Protein AF-A0A9X5XEL6-F1 (afdb_monomer_lite)

Sequence (111 aa):
MSTASATAAPAKKRGSGLFQGLQKVGRSLQLPIAVLPAAGILLRLGQADVFGKDGLGWNKVAAVFMTAGDAVFSNLPLLFCVGIAIGFAKKADGSTALAALVGFLVYKNVL

Radius of gyration: 24.09 Å; chains: 1; bounding box: 37×40×89 Å

pLDDT: mean 87.47, std 11.93, range [45.06, 96.75]

Foldseek 3Di:
DDDDDPDDDDDDPPPPVVVVVVVLLVQLVCQLVVCLVVLVVLLVCLDCCHCRDVHVPNNVSSVVSNVSSVVSVVCSVLSSQLSSQQSPDPHNDPVSSVVSNVVVVCVVVVD

Structure (mmCIF, N/CA/C/O backbone):
data_AF-A0A9X5XEL6-F1
#
_entry.id   AF-A0A9X5XEL6-F1
#
loop_
_atom_site.group_PDB
_atom_site.id
_atom_site.type_symbol
_atom_site.label_atom_id
_atom_site.label_alt_id
_atom_site.label_comp_id
_atom_site.label_asym_id
_atom_site.label_entity_id
_atom_site.label_seq_id
_atom_site.pdbx_PDB_ins_code
_atom_site.Cartn_x
_atom_site.Cartn_y
_atom_site.Cartn_z
_atom_site.occupancy
_atom_site.B_iso_or_equiv
_atom_site.auth_seq_id
_atom_site.auth_comp_id
_atom_site.auth_asym_id
_atom_site.auth_atom_id
_atom_site.pdbx_PDB_model_num
ATOM 1 N N . MET A 1 1 ? -18.052 26.641 63.361 1.00 45.06 1 MET A N 1
ATOM 2 C CA . MET A 1 1 ? -18.976 26.343 62.247 1.00 45.06 1 MET A CA 1
ATOM 3 C C . MET A 1 1 ? -18.135 26.083 61.009 1.00 45.06 1 MET A C 1
ATOM 5 O O . MET A 1 1 ? -17.504 27.004 60.516 1.00 45.06 1 MET A O 1
ATOM 9 N N . SER A 1 2 ? -18.022 24.815 60.612 1.00 58.12 2 SER A N 1
ATOM 10 C CA . SER A 1 2 ? -17.264 24.368 59.439 1.00 58.12 2 SER A CA 1
ATOM 11 C C . SER A 1 2 ? -18.196 24.380 58.230 1.00 58.12 2 SER A C 1
ATOM 13 O O . SER A 1 2 ? -19.219 23.700 58.260 1.00 58.12 2 SER A O 1
ATOM 15 N N . THR A 1 3 ? -17.882 25.150 57.191 1.00 53.44 3 THR A N 1
ATOM 16 C CA . THR A 1 3 ? -18.550 25.038 55.889 1.00 53.44 3 T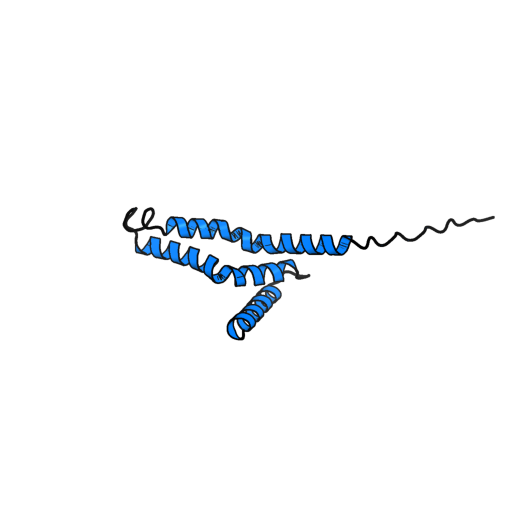HR A CA 1
ATOM 17 C C . THR A 1 3 ? -17.550 24.485 54.884 1.00 53.44 3 THR A C 1
ATOM 19 O O . THR A 1 3 ? -16.789 25.208 54.245 1.00 53.44 3 THR A O 1
ATOM 22 N N . ALA A 1 4 ? -17.535 23.157 54.768 1.00 54.72 4 ALA A N 1
ATOM 23 C CA . ALA A 1 4 ? -16.863 22.468 53.680 1.00 54.72 4 ALA A CA 1
ATOM 24 C C . ALA A 1 4 ? -17.535 22.870 52.359 1.00 54.72 4 ALA A C 1
ATOM 26 O O . ALA A 1 4 ? -18.690 22.530 52.104 1.00 54.72 4 ALA A O 1
ATOM 27 N N . SER A 1 5 ? -16.814 23.625 51.534 1.00 54.69 5 SER A N 1
ATOM 28 C CA . SER A 1 5 ? -17.245 23.958 50.181 1.00 54.69 5 SER A CA 1
ATOM 29 C C . SER A 1 5 ? -17.100 22.704 49.316 1.00 54.69 5 SER A C 1
ATOM 31 O O . SER A 1 5 ? -15.988 22.290 48.986 1.00 54.69 5 SER A O 1
ATOM 33 N N . ALA A 1 6 ? -18.218 22.044 49.014 1.00 61.00 6 ALA A N 1
ATOM 34 C CA . ALA A 1 6 ? -18.240 20.873 48.147 1.00 61.00 6 ALA A CA 1
ATOM 35 C C . ALA A 1 6 ? -17.818 21.284 46.728 1.00 61.00 6 ALA A C 1
ATOM 37 O O . ALA A 1 6 ? -18.526 22.016 46.036 1.00 61.00 6 ALA A O 1
ATOM 38 N N . THR A 1 7 ? -16.643 20.831 46.294 1.00 56.97 7 THR A N 1
ATOM 39 C CA . THR A 1 7 ? -16.147 21.070 44.937 1.00 56.97 7 THR A CA 1
ATOM 40 C C . THR A 1 7 ? -16.999 20.269 43.951 1.00 56.97 7 THR A C 1
ATOM 42 O O . THR A 1 7 ? -16.990 19.039 43.966 1.00 56.97 7 THR A O 1
ATOM 45 N N . ALA A 1 8 ? -17.769 20.960 43.108 1.00 65.81 8 ALA A N 1
ATOM 46 C CA . ALA A 1 8 ? -18.582 20.334 42.072 1.00 65.81 8 ALA A CA 1
ATOM 47 C C . ALA A 1 8 ? -17.694 19.575 41.066 1.00 65.81 8 ALA A C 1
ATOM 49 O O . ALA A 1 8 ? -16.690 20.103 40.582 1.00 65.81 8 ALA A O 1
ATOM 50 N N . ALA A 1 9 ? -18.064 18.331 40.747 1.00 65.56 9 ALA A N 1
ATOM 51 C CA . ALA A 1 9 ? -17.339 17.493 39.793 1.00 65.56 9 ALA A CA 1
ATOM 52 C C . ALA A 1 9 ? -17.366 18.100 38.371 1.00 65.56 9 ALA A C 1
ATOM 54 O O . ALA A 1 9 ? -18.391 18.651 37.957 1.00 65.56 9 ALA A O 1
ATOM 55 N N . PRO A 1 10 ? -16.270 17.999 37.593 1.00 63.19 10 PRO A N 1
ATOM 56 C CA . PRO A 1 10 ? -16.162 18.681 36.310 1.00 63.19 10 PRO A CA 1
ATOM 57 C C . PRO A 1 10 ? -17.120 18.076 35.274 1.00 63.19 10 PRO A C 1
ATOM 59 O O . PRO A 1 10 ? -17.188 16.859 35.085 1.00 63.19 10 PRO A O 1
ATOM 62 N N . ALA A 1 11 ? -17.848 18.943 34.568 1.00 65.81 11 ALA A N 1
ATOM 63 C CA . ALA A 1 11 ? -18.784 18.560 33.518 1.00 65.81 11 ALA A CA 1
ATOM 64 C C . ALA A 1 11 ? -18.064 17.824 32.371 1.00 65.81 11 ALA A C 1
ATOM 66 O O . ALA A 1 11 ? -17.149 18.347 31.729 1.00 65.81 11 ALA A O 1
ATOM 67 N N . LYS A 1 12 ? -18.486 16.585 32.095 1.00 62.38 12 LYS A N 1
ATOM 68 C CA . LYS A 1 12 ? -17.894 15.722 31.064 1.00 62.38 12 LYS A CA 1
ATOM 69 C C . LYS A 1 12 ? -18.188 16.295 29.670 1.00 62.38 12 LYS A C 1
ATOM 71 O O . LYS A 1 12 ? -19.318 16.245 29.186 1.00 62.38 12 LYS A O 1
ATOM 76 N N . LYS A 1 13 ? -17.165 16.852 29.013 1.00 62.28 13 LYS A N 1
ATOM 77 C CA . LYS A 1 13 ? -17.259 17.516 27.700 1.00 62.28 13 LYS A CA 1
ATOM 78 C C . LYS A 1 13 ? -17.565 16.489 26.594 1.00 62.28 13 LYS A C 1
ATOM 80 O O . LYS A 1 13 ? -16.666 15.859 26.046 1.00 62.28 13 LYS A O 1
ATOM 85 N N . ARG A 1 14 ? -18.850 16.323 26.262 1.00 64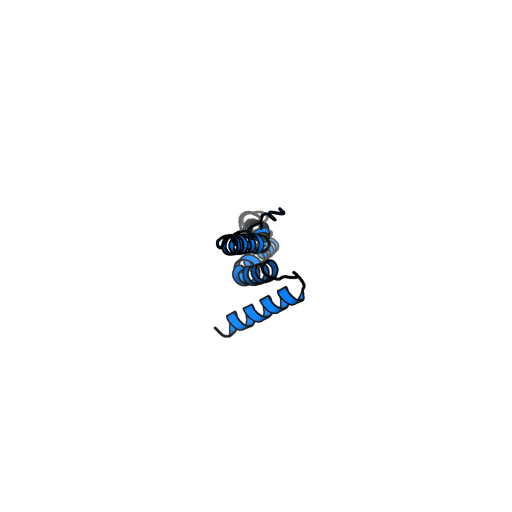.31 14 ARG A N 1
ATOM 86 C CA . ARG A 1 14 ? -19.421 15.296 25.358 1.00 64.31 14 ARG A CA 1
ATOM 87 C C . ARG A 1 14 ? -18.915 15.326 23.897 1.00 64.31 14 ARG A C 1
ATOM 89 O O . ARG A 1 14 ? -19.203 14.402 23.149 1.00 64.31 14 ARG A O 1
ATOM 96 N N . GLY A 1 15 ? -18.131 16.332 23.493 1.00 66.12 15 GLY A N 1
ATOM 97 C CA . GLY A 1 15 ? -17.578 16.467 22.134 1.00 66.12 15 GLY A CA 1
ATOM 98 C C . GLY A 1 15 ? -16.110 16.049 21.950 1.00 66.12 15 GLY A C 1
ATOM 99 O O . GLY A 1 15 ? -15.653 15.936 20.816 1.00 66.12 15 GLY A O 1
ATOM 100 N N . SER A 1 16 ? -15.352 15.800 23.025 1.00 72.00 16 SER A N 1
ATOM 101 C CA . SER A 1 16 ? -13.911 15.504 22.906 1.00 72.00 16 SER A CA 1
ATOM 102 C C . SER A 1 16 ? -13.620 14.142 22.264 1.00 72.00 16 SER A C 1
ATOM 104 O O . SER A 1 16 ? -12.630 14.004 21.549 1.00 72.00 16 SER A O 1
ATOM 106 N N . GLY A 1 17 ? -14.492 13.150 22.471 1.00 78.88 17 GLY A N 1
ATOM 107 C CA . GLY A 1 17 ? -14.305 11.791 21.954 1.00 78.88 17 GLY A CA 1
ATOM 108 C C . GLY A 1 17 ? -14.397 11.689 20.428 1.00 78.88 17 GLY A C 1
ATOM 109 O O . GLY A 1 17 ? -13.597 10.987 19.816 1.00 78.88 17 GLY A O 1
ATOM 110 N N . LEU A 1 18 ? -15.318 12.430 19.800 1.00 83.00 18 LEU A N 1
ATOM 111 C CA . LEU A 1 18 ? -15.467 12.435 18.340 1.00 83.00 18 LEU A CA 1
ATOM 112 C C . LEU A 1 18 ? -14.257 13.086 17.660 1.00 83.00 18 LEU A C 1
ATOM 114 O O . LEU A 1 18 ? -13.706 12.535 16.709 1.00 83.00 18 LEU A O 1
ATOM 118 N N . PHE A 1 19 ? -13.794 14.217 18.198 1.00 87.62 19 PHE A N 1
ATOM 119 C CA .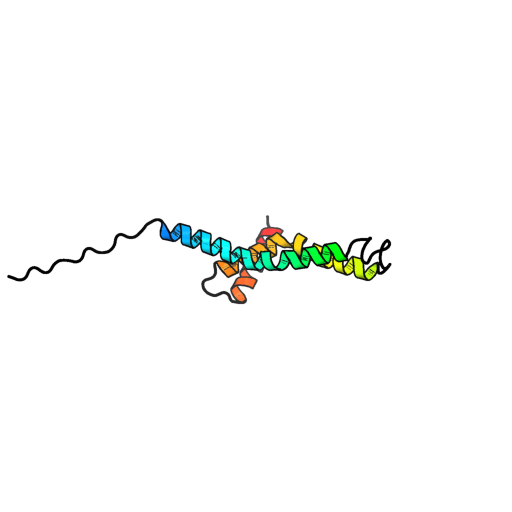 PHE A 1 19 ? -12.603 14.900 17.696 1.00 87.62 19 PHE A CA 1
ATOM 120 C C . PHE A 1 19 ? -11.342 14.033 17.839 1.00 87.62 19 PHE A C 1
ATOM 122 O O . PHE A 1 19 ? -10.549 13.927 16.906 1.00 87.62 19 PHE A O 1
ATOM 129 N N . GLN A 1 20 ? -11.193 13.329 18.968 1.00 85.69 20 GLN A N 1
ATOM 130 C CA . GLN A 1 20 ? -10.112 12.356 19.151 1.00 85.69 20 GLN A CA 1
ATOM 131 C C . GLN A 1 20 ? -10.186 11.194 18.150 1.00 85.69 20 GLN A C 1
ATOM 133 O O . GLN A 1 20 ? -9.145 10.746 17.671 1.00 85.69 20 GLN A O 1
ATOM 138 N N . GLY A 1 21 ? -11.388 10.711 17.817 1.00 85.81 21 GLY A N 1
ATOM 139 C CA . GLY A 1 21 ? -11.592 9.685 16.792 1.00 85.81 21 GLY A CA 1
ATOM 140 C C . GLY A 1 21 ? -11.122 10.145 15.412 1.00 85.81 21 GLY A C 1
ATOM 141 O O . GLY A 1 21 ? -10.305 9.472 14.789 1.00 85.81 21 GLY A O 1
ATOM 142 N N . LEU A 1 22 ? -11.549 11.332 14.976 1.00 87.19 22 LEU A N 1
ATOM 143 C CA . LEU A 1 22 ? -11.120 11.930 13.704 1.00 87.19 22 LEU A CA 1
ATOM 144 C C . LEU A 1 22 ? -9.602 12.148 13.648 1.00 87.19 22 LEU A C 1
ATOM 146 O O . LEU A 1 22 ? -8.967 11.895 12.626 1.00 87.19 22 LEU A O 1
ATOM 150 N N . GLN A 1 23 ? -8.993 12.551 14.764 1.00 88.19 23 GLN A N 1
ATOM 151 C CA . GLN A 1 23 ? -7.547 12.742 14.832 1.00 88.19 23 GLN A CA 1
ATOM 152 C C . GLN A 1 23 ? -6.774 11.415 14.748 1.00 88.19 23 GLN A C 1
ATOM 154 O O . GLN A 1 23 ? -5.694 11.372 14.156 1.00 88.19 23 GLN A O 1
ATOM 159 N N . LYS A 1 24 ? -7.332 10.317 15.281 1.00 86.31 24 LYS A N 1
ATOM 160 C CA . LYS A 1 24 ? -6.784 8.962 15.095 1.00 86.31 24 LYS A CA 1
ATOM 161 C C . LYS A 1 24 ? -6.906 8.487 13.650 1.00 86.31 24 LYS A C 1
ATOM 163 O O . LYS A 1 24 ? -5.928 7.960 13.129 1.00 86.31 24 LYS A O 1
ATOM 168 N N . VAL A 1 25 ? -8.041 8.743 12.990 1.00 87.19 25 VAL A N 1
ATOM 169 C CA . VAL A 1 25 ? -8.204 8.466 11.551 1.00 87.19 25 VAL A CA 1
ATOM 170 C C . VAL A 1 25 ? -7.104 9.170 10.767 1.00 87.19 25 VAL A C 1
ATOM 172 O O . VAL A 1 25 ? -6.342 8.505 10.074 1.00 87.19 25 VAL A O 1
ATOM 175 N N . GLY A 1 26 ? -6.946 10.486 10.944 1.00 87.00 26 GLY A N 1
ATOM 176 C CA . GLY A 1 26 ? -5.922 11.259 10.238 1.00 87.00 26 GLY A CA 1
ATOM 177 C C . GLY A 1 26 ? -4.509 10.699 10.427 1.00 87.00 26 GLY A C 1
ATOM 178 O O . GLY A 1 26 ? -3.785 10.535 9.451 1.00 87.00 26 GLY A O 1
ATOM 179 N N . ARG A 1 27 ? -4.137 10.321 11.659 1.00 86.12 27 ARG A N 1
ATOM 180 C CA . ARG A 1 27 ? -2.839 9.682 11.949 1.00 86.12 27 ARG A CA 1
ATOM 181 C C . ARG A 1 27 ? -2.689 8.313 11.282 1.00 86.12 27 ARG A C 1
ATOM 183 O O . ARG A 1 27 ? -1.613 8.000 10.789 1.00 86.12 27 ARG A O 1
ATOM 190 N N . SER A 1 28 ? -3.753 7.514 11.227 1.00 89.12 28 SER A N 1
ATOM 191 C CA . SER A 1 28 ? -3.728 6.183 10.603 1.00 89.12 28 SER A CA 1
ATOM 192 C C . SER A 1 28 ? -3.511 6.227 9.085 1.00 89.12 28 SER A C 1
ATOM 194 O O . SER A 1 28 ? -2.856 5.351 8.525 1.00 89.12 28 SER A O 1
ATOM 196 N N . LEU A 1 29 ? -3.989 7.288 8.424 1.00 92.44 29 LEU A N 1
ATOM 197 C CA . LEU A 1 29 ? -3.822 7.479 6.981 1.00 92.44 29 LEU A CA 1
ATOM 198 C C . LEU A 1 29 ? -2.402 7.933 6.608 1.00 92.44 29 LEU A C 1
ATOM 200 O O . LEU A 1 29 ? -2.001 7.775 5.459 1.00 92.44 29 LEU A O 1
ATOM 204 N N . GLN A 1 30 ? -1.616 8.463 7.553 1.00 92.88 30 GLN A N 1
ATOM 205 C CA . GLN A 1 30 ? -0.262 8.950 7.262 1.00 92.88 30 GLN A CA 1
ATOM 206 C C . GLN A 1 30 ? 0.673 7.832 6.786 1.00 92.88 30 GLN A C 1
ATOM 208 O O . GLN A 1 30 ? 1.482 8.064 5.892 1.00 92.88 30 GLN A O 1
ATOM 213 N N . LEU A 1 31 ? 0.550 6.623 7.344 1.00 87.31 31 LEU A N 1
ATOM 214 C CA . LEU A 1 31 ? 1.456 5.515 7.037 1.00 87.31 31 LEU A CA 1
ATOM 215 C C . LEU A 1 31 ? 1.308 5.015 5.582 1.00 87.31 31 LEU A C 1
ATOM 217 O O . LEU A 1 31 ? 2.323 4.950 4.890 1.00 87.31 31 LEU A O 1
ATOM 221 N N . PRO A 1 32 ? 0.093 4.758 5.056 1.00 88.81 32 PRO A N 1
ATOM 222 C CA . PRO A 1 32 ? -0.093 4.447 3.635 1.00 88.81 32 PRO A CA 1
ATOM 223 C C . PRO A 1 32 ? 0.202 5.627 2.703 1.00 88.81 32 PRO A C 1
ATOM 225 O O . PRO A 1 32 ? 0.699 5.432 1.601 1.00 88.81 32 PRO A O 1
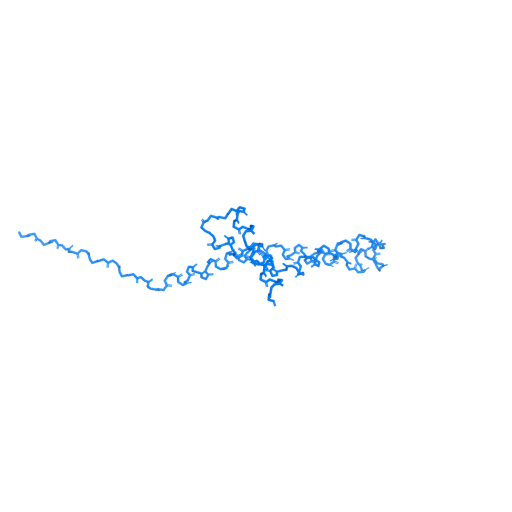ATOM 228 N N . ILE A 1 33 ? -0.084 6.866 3.113 1.00 93.38 33 ILE A N 1
ATOM 229 C CA . ILE A 1 33 ? 0.160 8.032 2.249 1.00 93.38 33 ILE A CA 1
ATOM 230 C C . ILE A 1 33 ? 1.664 8.275 2.058 1.00 93.38 33 ILE A C 1
ATOM 232 O O . ILE A 1 33 ? 2.079 8.704 0.984 1.00 93.38 33 ILE A O 1
ATOM 236 N N . ALA A 1 34 ? 2.493 7.943 3.053 1.00 93.50 34 ALA A N 1
ATOM 237 C CA . ALA A 1 34 ? 3.942 8.125 2.990 1.00 93.50 34 ALA A CA 1
ATOM 238 C C . ALA A 1 34 ? 4.628 7.334 1.857 1.00 93.50 34 ALA A C 1
ATOM 240 O O . ALA A 1 34 ? 5.697 7.736 1.403 1.00 93.50 34 ALA A O 1
ATOM 241 N N . VAL A 1 35 ? 4.025 6.241 1.373 1.00 93.00 35 VAL A N 1
ATOM 242 C CA . VAL A 1 35 ? 4.564 5.420 0.271 1.00 93.00 35 VAL A CA 1
ATOM 243 C C . VAL A 1 35 ? 4.157 5.939 -1.120 1.00 93.00 35 VAL A C 1
ATOM 245 O O . VAL A 1 35 ? 4.851 5.673 -2.104 1.00 93.00 35 VAL A O 1
ATOM 248 N N . LEU A 1 36 ? 3.099 6.751 -1.226 1.00 95.06 36 LEU A N 1
ATOM 249 C CA . LEU A 1 36 ? 2.601 7.248 -2.518 1.00 95.06 36 LEU A CA 1
ATOM 250 C C . LEU A 1 36 ? 3.619 8.089 -3.314 1.00 95.06 36 LEU A C 1
ATOM 252 O O . LEU A 1 36 ? 3.702 7.887 -4.528 1.00 95.06 36 LEU A O 1
ATOM 256 N N . PRO A 1 37 ? 4.430 8.980 -2.702 1.00 95.56 37 PRO A N 1
ATOM 257 C CA . PRO A 1 37 ? 5.444 9.732 -3.441 1.00 95.56 37 PRO A CA 1
ATOM 258 C C . PRO A 1 37 ? 6.479 8.824 -4.108 1.00 95.56 37 PRO A C 1
ATOM 260 O O . PRO A 1 37 ? 6.820 9.024 -5.272 1.00 95.56 37 PRO A O 1
ATOM 263 N N . ALA A 1 38 ? 6.938 7.789 -3.399 1.00 95.56 38 ALA A N 1
ATOM 264 C CA . ALA A 1 38 ? 7.886 6.828 -3.948 1.00 95.56 38 ALA A CA 1
ATOM 265 C C . AL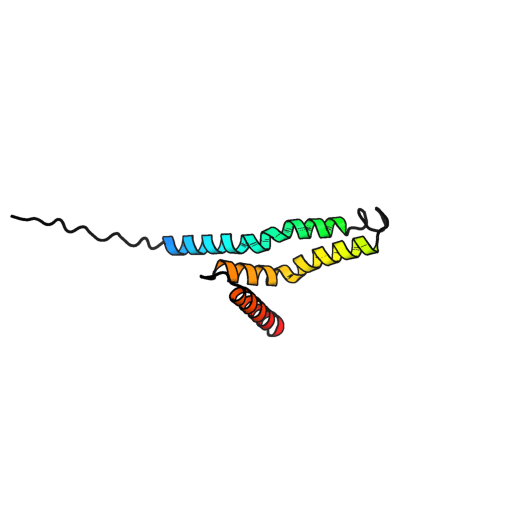A A 1 38 ? 7.271 6.060 -5.127 1.00 95.56 38 ALA A C 1
ATOM 267 O O . ALA A 1 38 ? 7.895 5.956 -6.179 1.00 95.56 38 ALA A O 1
ATOM 268 N N . ALA A 1 39 ? 6.023 5.599 -4.999 1.00 96.19 39 ALA A N 1
ATOM 269 C CA . ALA A 1 39 ? 5.317 4.919 -6.084 1.00 96.19 39 ALA A CA 1
ATOM 270 C C . ALA A 1 39 ? 5.136 5.807 -7.326 1.00 96.19 39 ALA A C 1
ATOM 272 O O . ALA A 1 39 ? 5.334 5.347 -8.450 1.00 96.19 39 ALA A O 1
ATOM 273 N N . GLY A 1 40 ? 4.824 7.093 -7.135 1.00 96.31 40 GLY A N 1
ATOM 274 C CA . GLY A 1 40 ? 4.734 8.062 -8.229 1.00 96.31 40 GLY A CA 1
ATOM 275 C C . GLY A 1 40 ? 6.065 8.257 -8.962 1.00 96.31 40 GLY A C 1
ATOM 276 O O . GLY A 1 40 ? 6.093 8.303 -10.192 1.00 96.31 40 GLY A O 1
ATOM 277 N N . ILE A 1 41 ? 7.181 8.298 -8.226 1.00 96.69 41 ILE A N 1
ATOM 278 C CA . ILE A 1 41 ? 8.523 8.355 -8.823 1.00 96.69 41 ILE A CA 1
ATOM 279 C C . ILE A 1 41 ? 8.810 7.080 -9.625 1.00 96.69 41 ILE A C 1
ATOM 281 O O . ILE A 1 41 ? 9.273 7.179 -10.760 1.00 96.69 41 ILE A O 1
ATOM 285 N N . LEU A 1 42 ? 8.494 5.894 -9.091 1.00 96.56 42 LEU A N 1
ATOM 286 C CA . LEU A 1 42 ? 8.680 4.624 -9.806 1.00 96.56 42 LEU A CA 1
ATOM 287 C C . LEU A 1 42 ? 7.908 4.608 -11.136 1.00 96.56 42 LEU A C 1
ATOM 289 O O . LEU A 1 42 ? 8.486 4.290 -12.175 1.00 96.56 42 LEU A O 1
ATOM 293 N N . LEU A 1 43 ? 6.644 5.049 -11.137 1.00 95.94 43 LEU A N 1
ATOM 294 C CA . LEU A 1 43 ? 5.856 5.174 -12.367 1.00 95.94 43 LEU A CA 1
ATOM 295 C C . LEU A 1 43 ? 6.483 6.145 -13.368 1.00 95.94 43 LEU A C 1
ATOM 297 O O . LEU A 1 43 ? 6.499 5.862 -14.566 1.00 95.94 43 LEU A O 1
ATOM 301 N N . ARG A 1 44 ? 7.006 7.284 -12.896 1.00 95.50 44 ARG A N 1
ATOM 302 C CA . ARG A 1 44 ? 7.639 8.281 -13.767 1.00 95.50 44 ARG A CA 1
ATOM 303 C C . ARG A 1 44 ? 8.907 7.743 -14.424 1.00 95.50 44 ARG A C 1
ATOM 305 O O . ARG A 1 44 ? 9.115 8.003 -15.608 1.00 95.50 44 ARG A O 1
ATOM 312 N N . LEU A 1 45 ? 9.726 7.001 -13.679 1.00 94.19 45 LEU A N 1
ATOM 313 C CA . LEU A 1 45 ? 10.957 6.385 -14.180 1.00 94.19 45 LEU A CA 1
ATOM 314 C C . LEU A 1 45 ? 10.684 5.246 -15.173 1.00 94.19 45 LEU A C 1
ATOM 316 O O . LEU A 1 45 ? 11.495 5.000 -16.062 1.00 94.19 45 LEU A O 1
ATOM 320 N N . GLY A 1 46 ? 9.538 4.573 -15.053 1.00 92.00 46 GLY A N 1
ATOM 321 C CA . GLY A 1 46 ? 9.132 3.504 -15.966 1.00 92.00 46 GLY A CA 1
ATOM 322 C C . GLY A 1 46 ? 8.621 3.965 -17.335 1.00 92.00 46 GLY A C 1
ATOM 323 O O . GLY A 1 46 ? 8.366 3.128 -18.198 1.00 92.00 46 GLY A O 1
ATOM 324 N N . GLN A 1 47 ? 8.451 5.272 -17.552 1.00 93.62 47 GLN A N 1
ATOM 325 C CA . GLN A 1 47 ? 7.935 5.815 -18.810 1.00 93.62 47 GLN A CA 1
ATOM 326 C C . GLN A 1 47 ? 8.912 5.642 -19.984 1.00 93.62 47 GLN A C 1
ATOM 328 O O . GLN A 1 47 ? 10.134 5.536 -19.815 1.00 93.62 47 GLN A O 1
ATOM 333 N N . ALA A 1 48 ? 8.352 5.640 -21.199 1.00 88.00 48 ALA A N 1
ATOM 334 C CA . ALA A 1 48 ? 9.090 5.401 -22.438 1.00 88.00 48 ALA A CA 1
ATOM 335 C C . ALA A 1 48 ? 10.195 6.438 -22.703 1.00 88.00 48 ALA A C 1
ATOM 337 O O . ALA A 1 48 ? 11.209 6.092 -23.304 1.00 88.00 48 ALA A O 1
ATOM 338 N N . ASP A 1 49 ? 10.007 7.667 -22.224 1.00 88.44 49 ASP A N 1
ATOM 339 C CA . ASP A 1 49 ? 10.886 8.823 -22.413 1.00 88.44 49 ASP A CA 1
ATOM 340 C C . ASP A 1 49 ? 12.067 8.878 -21.430 1.00 88.44 49 ASP A C 1
ATOM 342 O O . ASP A 1 49 ? 13.036 9.587 -21.683 1.00 88.44 49 ASP A O 1
ATOM 346 N N . VAL A 1 50 ? 12.010 8.147 -20.310 1.00 89.75 50 VAL A N 1
ATOM 347 C CA . VAL A 1 50 ? 13.077 8.158 -19.291 1.00 89.75 50 VAL A CA 1
ATOM 348 C C . VAL A 1 50 ? 13.999 6.965 -19.490 1.00 89.75 50 VAL A C 1
ATOM 350 O O . VAL A 1 50 ? 15.099 7.094 -20.025 1.00 89.75 50 VAL A O 1
ATOM 353 N N . PHE A 1 51 ? 13.546 5.779 -19.085 1.00 89.19 51 PHE A N 1
ATOM 354 C CA . PHE A 1 51 ? 14.325 4.548 -19.209 1.00 89.19 51 PHE A CA 1
ATOM 355 C C . PHE A 1 51 ? 13.865 3.662 -20.365 1.00 89.19 51 PHE A C 1
ATOM 357 O O . PHE A 1 51 ? 14.546 2.688 -20.672 1.00 89.19 51 PHE A O 1
ATOM 364 N N . GLY A 1 52 ? 12.729 3.954 -21.000 1.00 87.44 52 GLY A N 1
ATOM 365 C CA . GLY A 1 52 ? 12.211 3.142 -22.098 1.00 87.44 52 GLY A CA 1
ATOM 366 C C . GLY A 1 52 ? 12.809 3.477 -23.466 1.00 87.44 52 GLY A C 1
ATOM 367 O O . GLY A 1 52 ? 13.908 4.026 -23.576 1.00 87.44 52 GLY A O 1
ATOM 368 N N . LYS A 1 53 ? 12.074 3.104 -24.521 1.00 82.69 53 LYS A N 1
ATOM 369 C CA . LYS A 1 53 ? 12.556 3.101 -25.912 1.00 82.69 53 LYS A CA 1
ATOM 370 C C . LYS A 1 53 ? 12.943 4.482 -26.447 1.00 82.69 53 LYS A C 1
ATOM 372 O O . LYS A 1 53 ? 13.819 4.557 -27.297 1.00 82.69 53 LYS A O 1
ATOM 377 N N . ASP A 1 54 ? 12.271 5.528 -25.970 1.00 86.12 54 ASP A N 1
ATOM 378 C CA . ASP A 1 54 ? 12.434 6.910 -26.432 1.00 86.12 54 ASP A CA 1
ATOM 379 C C . ASP A 1 54 ? 13.423 7.696 -25.544 1.00 86.12 54 ASP A C 1
ATOM 381 O O . ASP A 1 54 ? 13.730 8.847 -25.839 1.00 86.12 54 ASP A O 1
ATOM 385 N N . GLY A 1 55 ? 13.924 7.072 -24.468 1.00 87.69 55 GLY A N 1
ATOM 386 C CA . GLY A 1 55 ? 14.936 7.605 -23.553 1.00 87.69 55 GLY A CA 1
ATOM 387 C C . GLY A 1 55 ? 16.247 6.815 -23.616 1.00 87.69 55 GLY A C 1
ATOM 388 O O . GLY A 1 55 ? 16.868 6.694 -24.669 1.00 87.69 55 GLY A O 1
ATOM 389 N N . LEU A 1 56 ? 16.683 6.249 -22.482 1.00 85.44 56 LEU A N 1
ATOM 390 C CA . LEU A 1 56 ? 17.948 5.493 -22.380 1.00 85.44 56 LEU A CA 1
ATOM 391 C C . LEU A 1 56 ? 17.948 4.120 -23.089 1.00 85.44 56 LEU A C 1
ATOM 393 O O . LEU A 1 56 ? 18.971 3.435 -23.101 1.00 85.44 56 LEU A O 1
ATOM 397 N N . GLY A 1 57 ? 16.816 3.668 -23.640 1.00 88.31 57 GLY A N 1
ATOM 398 C CA . GLY A 1 57 ? 16.691 2.372 -24.320 1.00 88.31 57 GLY A CA 1
ATOM 399 C C . GLY A 1 57 ? 16.708 1.156 -23.381 1.00 88.31 57 GLY A C 1
ATOM 400 O O . GLY A 1 57 ? 16.731 0.008 -23.831 1.00 88.31 57 GLY A O 1
ATOM 401 N N . TRP A 1 58 ? 16.667 1.370 -22.065 1.00 92.00 58 TRP A N 1
ATOM 402 C CA . TRP A 1 58 ? 16.687 0.333 -21.029 1.00 92.00 58 TRP A CA 1
ATOM 403 C C . TRP A 1 58 ? 15.291 -0.250 -20.773 1.00 92.00 58 TRP A C 1
ATOM 405 O O . TRP A 1 58 ? 14.782 -0.264 -19.652 1.00 92.00 58 TRP A O 1
ATOM 415 N N . ASN A 1 59 ? 14.676 -0.799 -21.821 1.00 90.75 59 ASN A N 1
ATOM 416 C CA . ASN A 1 59 ? 13.274 -1.236 -21.814 1.00 90.75 59 ASN A CA 1
ATOM 417 C C . ASN A 1 59 ? 12.916 -2.202 -20.672 1.00 90.75 59 ASN A C 1
ATOM 419 O O . ASN A 1 59 ? 11.852 -2.086 -20.069 1.00 90.75 59 ASN A O 1
ATOM 423 N N . LYS A 1 60 ? 13.811 -3.142 -20.336 1.00 92.44 60 LYS A N 1
ATOM 424 C CA . LYS A 1 60 ? 13.587 -4.081 -19.223 1.00 92.44 60 LYS A CA 1
ATOM 425 C C . LYS A 1 60 ? 13.563 -3.371 -17.869 1.00 92.44 60 LYS A C 1
ATOM 427 O O . LYS A 1 60 ? 12.732 -3.692 -17.030 1.00 92.44 60 LYS A O 1
ATOM 432 N N . VAL A 1 61 ? 14.455 -2.403 -17.667 1.00 92.56 61 VAL A N 1
ATOM 433 C CA . VAL A 1 61 ? 14.538 -1.621 -16.427 1.00 92.56 61 VAL A CA 1
ATOM 434 C C . VAL A 1 61 ? 13.306 -0.728 -16.298 1.00 92.56 61 VAL A C 1
ATOM 436 O O . VAL A 1 61 ? 12.662 -0.734 -15.253 1.00 92.56 61 VAL A O 1
ATOM 439 N N . ALA A 1 62 ? 12.913 -0.049 -17.379 1.00 93.38 62 ALA A N 1
ATOM 440 C CA . ALA A 1 62 ? 11.694 0.756 -17.425 1.00 93.38 62 ALA A CA 1
ATOM 441 C C . ALA A 1 62 ? 10.445 -0.058 -17.043 1.00 93.38 62 ALA A C 1
ATOM 443 O O . ALA A 1 62 ? 9.659 0.372 -16.201 1.00 93.38 62 ALA A O 1
ATOM 444 N N . ALA A 1 63 ? 10.307 -1.276 -17.580 1.00 94.56 63 ALA A N 1
ATOM 445 C CA . ALA A 1 63 ? 9.206 -2.173 -17.234 1.00 94.56 63 ALA A CA 1
ATOM 446 C C . ALA A 1 63 ? 9.193 -2.546 -15.738 1.00 94.56 63 ALA A C 1
ATOM 448 O O . ALA A 1 63 ? 8.132 -2.556 -15.114 1.00 94.56 63 ALA A O 1
ATOM 449 N N . VAL A 1 64 ? 10.358 -2.800 -15.130 1.00 95.44 64 VAL A N 1
ATOM 450 C CA . VAL A 1 64 ? 10.452 -3.064 -13.682 1.00 95.44 64 VAL A CA 1
ATOM 451 C C . VAL A 1 64 ? 9.990 -1.852 -12.869 1.00 95.44 64 VAL A C 1
ATOM 453 O O . VAL A 1 64 ? 9.175 -2.007 -11.965 1.00 95.44 64 VAL A O 1
ATOM 456 N N . PHE A 1 65 ? 10.443 -0.642 -13.204 1.00 95.88 65 PHE A N 1
ATOM 457 C CA . PHE A 1 65 ? 10.013 0.580 -12.513 1.00 95.88 65 PHE A CA 1
ATOM 458 C C . PHE A 1 65 ? 8.505 0.831 -12.653 1.00 95.88 65 PHE A C 1
ATOM 460 O O . PHE A 1 65 ? 7.835 1.134 -11.665 1.00 95.88 65 PHE A O 1
ATOM 467 N N . MET A 1 66 ? 7.959 0.633 -13.856 1.00 95.81 66 MET A N 1
ATOM 468 C CA . MET A 1 66 ? 6.530 0.788 -14.120 1.00 95.81 66 MET A CA 1
ATOM 469 C C . MET A 1 66 ? 5.693 -0.214 -13.316 1.00 95.81 66 MET A C 1
ATOM 471 O O . MET A 1 66 ? 4.777 0.188 -12.605 1.00 95.81 66 MET A O 1
ATOM 475 N N . THR A 1 67 ? 6.039 -1.503 -13.371 1.00 96.31 67 THR A N 1
ATOM 476 C CA . THR A 1 67 ? 5.329 -2.557 -12.622 1.00 96.31 67 THR A CA 1
ATOM 477 C C . THR A 1 67 ? 5.454 -2.387 -11.108 1.00 96.31 67 THR A C 1
ATOM 479 O O . THR A 1 67 ? 4.483 -2.611 -10.391 1.00 96.31 67 THR A O 1
ATOM 482 N N . ALA A 1 68 ? 6.609 -1.942 -10.604 1.00 95.81 68 ALA A N 1
ATOM 483 C CA . ALA A 1 68 ? 6.807 -1.680 -9.181 1.00 95.81 68 ALA A CA 1
ATOM 484 C C . ALA A 1 68 ? 5.933 -0.521 -8.675 1.00 95.81 68 ALA A C 1
ATOM 486 O O . ALA A 1 68 ? 5.322 -0.632 -7.613 1.00 95.81 68 ALA A O 1
ATOM 487 N N . GLY A 1 69 ? 5.852 0.579 -9.432 1.00 95.88 69 GLY A N 1
ATOM 488 C CA . GLY A 1 69 ? 4.954 1.688 -9.111 1.00 95.88 69 GLY A CA 1
ATOM 489 C C . GLY A 1 69 ? 3.488 1.258 -9.152 1.00 95.88 69 GLY A C 1
ATOM 490 O O . GLY A 1 69 ? 2.741 1.519 -8.207 1.00 95.88 69 GLY A O 1
ATOM 491 N N . ASP A 1 70 ? 3.097 0.534 -10.203 1.00 96.31 70 ASP A N 1
ATOM 492 C CA . ASP A 1 70 ? 1.729 0.041 -10.372 1.00 96.31 70 ASP A CA 1
ATOM 493 C C . ASP A 1 70 ? 1.308 -0.911 -9.245 1.00 96.31 70 ASP A C 1
ATOM 495 O O . ASP A 1 70 ? 0.215 -0.778 -8.703 1.00 96.31 70 ASP A O 1
ATOM 499 N N . ALA A 1 71 ? 2.201 -1.798 -8.793 1.00 96.56 71 ALA A N 1
ATOM 500 C CA . ALA A 1 71 ? 1.922 -2.724 -7.698 1.00 96.56 71 ALA A CA 1
ATOM 501 C C . ALA A 1 71 ? 1.459 -2.015 -6.411 1.00 96.56 71 ALA A C 1
ATOM 503 O O . ALA A 1 71 ? 0.619 -2.553 -5.684 1.00 96.56 71 ALA A O 1
ATOM 504 N N . VAL A 1 72 ? 1.962 -0.807 -6.136 1.00 95.19 72 VAL A N 1
ATOM 505 C CA . VAL A 1 72 ? 1.528 0.000 -4.987 1.00 95.19 72 VAL A CA 1
ATOM 506 C C . VAL A 1 72 ? 0.123 0.560 -5.210 1.00 95.19 72 VAL A C 1
ATOM 508 O O . VAL A 1 72 ? -0.740 0.398 -4.347 1.00 95.19 72 VAL A O 1
ATOM 511 N N . PHE A 1 73 ? -0.128 1.201 -6.355 1.00 94.56 73 PHE A N 1
ATOM 512 C CA . PHE A 1 73 ? -1.424 1.824 -6.648 1.00 94.56 73 PHE A CA 1
ATOM 513 C C . PHE A 1 73 ? -2.545 0.789 -6.822 1.00 94.56 73 PHE A C 1
ATOM 515 O O . PHE A 1 73 ? -3.644 0.977 -6.300 1.00 94.56 73 PHE A O 1
ATOM 522 N N . SER A 1 74 ? -2.248 -0.349 -7.446 1.00 95.69 74 SER A N 1
ATOM 523 C CA . SER A 1 74 ? -3.173 -1.472 -7.635 1.00 95.69 74 SER A CA 1
ATOM 524 C C . SER A 1 74 ? -3.560 -2.164 -6.318 1.00 95.69 74 SER A C 1
ATOM 526 O O . SER A 1 74 ? -4.622 -2.782 -6.226 1.00 95.69 74 SER A O 1
ATOM 528 N N . ASN A 1 75 ? -2.743 -2.034 -5.263 1.00 95.25 75 ASN A N 1
ATOM 529 C CA . ASN A 1 75 ? -3.015 -2.584 -3.927 1.00 95.25 75 ASN A CA 1
ATOM 530 C C . ASN A 1 75 ? -3.289 -1.505 -2.869 1.00 95.25 75 ASN A C 1
ATOM 532 O O . ASN A 1 75 ? -3.272 -1.780 -1.667 1.00 95.25 75 ASN A O 1
ATOM 536 N N . LEU A 1 76 ? -3.602 -0.282 -3.296 1.00 94.56 76 LEU A N 1
ATOM 537 C CA . LEU A 1 76 ? -3.847 0.853 -2.410 1.00 94.56 76 LEU A CA 1
ATOM 538 C C . LEU A 1 76 ? -4.962 0.594 -1.371 1.00 94.56 76 LEU A C 1
ATOM 540 O O . LEU A 1 76 ? -4.742 0.908 -0.201 1.00 94.56 76 LEU A O 1
ATOM 544 N N . PRO A 1 77 ? -6.093 -0.070 -1.695 1.00 94.31 77 PRO A N 1
ATOM 545 C CA . PRO A 1 77 ? -7.099 -0.422 -0.687 1.00 94.31 77 PRO A CA 1
ATOM 546 C C . PRO A 1 77 ? -6.562 -1.324 0.435 1.00 94.31 77 PRO A C 1
ATOM 548 O O . PRO A 1 77 ? -6.909 -1.132 1.600 1.00 94.31 77 PRO A O 1
ATOM 551 N N . LEU A 1 78 ? -5.676 -2.270 0.105 1.00 95.12 78 LEU A N 1
ATOM 552 C CA . LEU A 1 78 ? -5.047 -3.167 1.076 1.00 95.12 78 LEU A CA 1
ATOM 553 C C . LEU A 1 78 ? -4.098 -2.388 1.993 1.00 95.12 78 LEU A C 1
ATOM 555 O O . LEU A 1 78 ? -4.156 -2.542 3.213 1.00 95.12 78 LEU A O 1
ATOM 559 N N . LEU A 1 79 ? -3.268 -1.511 1.417 1.00 94.62 79 LEU A N 1
ATOM 560 C CA . LEU A 1 79 ? -2.352 -0.653 2.176 1.00 94.62 79 LEU A CA 1
ATOM 561 C C . LEU A 1 79 ? -3.113 0.244 3.160 1.00 94.62 79 LEU A C 1
ATOM 563 O O . LEU A 1 79 ? -2.727 0.350 4.325 1.00 94.62 79 LEU A O 1
ATOM 567 N N . PHE A 1 80 ? -4.225 0.842 2.722 1.00 94.44 80 PHE A N 1
ATOM 568 C CA . PHE A 1 80 ? -5.088 1.641 3.592 1.00 94.44 80 PHE A CA 1
ATOM 569 C C . PHE A 1 80 ? -5.783 0.800 4.663 1.00 94.44 80 PHE A C 1
ATOM 571 O O . PHE A 1 80 ? -5.831 1.232 5.811 1.00 94.44 80 PHE A O 1
ATOM 578 N N . CYS A 1 81 ? -6.266 -0.402 4.341 1.00 95.00 81 CYS A N 1
ATOM 579 C CA . CYS A 1 81 ? -6.873 -1.298 5.326 1.00 95.00 81 CYS A CA 1
ATOM 580 C C . CYS A 1 81 ? -5.903 -1.614 6.476 1.00 95.00 81 CYS A C 1
ATOM 582 O O . CYS A 1 81 ? -6.243 -1.432 7.648 1.00 95.00 81 CYS A O 1
ATOM 584 N N . VAL A 1 82 ? -4.668 -1.997 6.140 1.00 94.44 82 VAL A N 1
ATOM 585 C CA . VAL A 1 82 ? -3.622 -2.286 7.128 1.00 94.44 82 VAL A CA 1
ATOM 586 C C . VAL A 1 82 ? -3.241 -1.028 7.915 1.00 94.44 82 VAL A C 1
ATOM 588 O O . VAL A 1 82 ? -3.192 -1.068 9.143 1.00 94.44 82 VAL A O 1
ATOM 591 N N . GLY A 1 83 ? -3.025 0.108 7.243 1.00 92.81 83 GLY A N 1
ATOM 592 C CA . GLY A 1 83 ? -2.667 1.368 7.905 1.00 92.81 83 GLY A CA 1
ATOM 593 C C . GLY A 1 83 ? -3.740 1.874 8.875 1.00 92.81 83 GLY A C 1
ATOM 594 O O . GLY A 1 83 ? -3.423 2.274 9.998 1.00 92.81 83 GLY A O 1
ATOM 595 N N . ILE A 1 84 ? -5.015 1.780 8.487 1.00 93.00 84 ILE A N 1
ATOM 596 C CA . ILE A 1 84 ? -6.153 2.139 9.341 1.00 93.00 84 ILE A CA 1
ATOM 597 C C . ILE A 1 84 ? -6.224 1.200 10.548 1.00 93.00 84 ILE A C 1
ATOM 599 O O . ILE A 1 84 ? -6.318 1.677 11.680 1.00 93.00 84 ILE A O 1
ATOM 603 N N . ALA A 1 85 ? -6.118 -0.115 10.341 1.00 93.62 85 ALA A N 1
ATOM 604 C CA . ALA A 1 85 ? -6.146 -1.084 11.435 1.00 93.62 85 ALA A CA 1
ATOM 605 C C . ALA A 1 85 ? -5.033 -0.825 12.464 1.00 93.62 85 ALA A C 1
ATOM 607 O O . ALA A 1 85 ? -5.302 -0.769 13.665 1.00 93.62 85 ALA A O 1
ATOM 608 N N . ILE A 1 86 ? -3.805 -0.575 11.998 1.00 91.88 86 ILE A N 1
ATOM 609 C CA . ILE A 1 86 ? -2.661 -0.252 12.860 1.00 91.88 86 ILE A CA 1
ATOM 610 C C . ILE A 1 86 ? -2.888 1.062 13.617 1.00 91.88 86 ILE A C 1
ATOM 612 O O . ILE A 1 86 ? -2.658 1.122 14.823 1.00 91.88 86 ILE A O 1
ATOM 616 N N . GLY A 1 87 ? -3.365 2.116 12.947 1.00 89.50 87 GLY A N 1
ATOM 617 C CA . GLY A 1 87 ? -3.577 3.418 13.589 1.00 89.50 87 GLY A CA 1
ATOM 618 C C . GLY A 1 87 ? -4.732 3.447 14.599 1.00 89.50 87 GLY A C 1
ATOM 619 O O . GLY A 1 87 ? -4.768 4.322 15.468 1.00 89.50 87 GLY A O 1
ATOM 620 N N . PHE A 1 88 ? -5.656 2.487 14.520 1.00 89.69 88 PHE A N 1
ATOM 621 C CA . PHE A 1 88 ? -6.728 2.302 15.500 1.00 89.69 88 PHE A CA 1
ATOM 622 C C . PHE A 1 88 ? -6.379 1.328 16.628 1.00 89.69 88 PHE A C 1
ATOM 624 O O . PHE A 1 88 ? -7.021 1.366 17.686 1.00 89.69 88 PHE A O 1
ATOM 631 N N . ALA A 1 89 ? -5.376 0.473 16.439 1.00 90.38 89 ALA A N 1
ATOM 632 C CA . ALA A 1 89 ? -4.991 -0.508 17.435 1.00 90.38 89 ALA A CA 1
ATOM 633 C C . ALA A 1 89 ? -4.409 0.149 18.693 1.00 90.38 89 ALA A C 1
ATOM 635 O O . ALA A 1 89 ? -3.669 1.131 18.652 1.00 90.38 89 ALA A O 1
ATOM 636 N N . LYS A 1 90 ? -4.734 -0.428 19.857 1.00 84.75 90 LYS A N 1
ATOM 637 C CA . LYS A 1 90 ? -4.151 0.001 21.142 1.00 84.75 90 LYS A CA 1
ATOM 638 C C . LYS A 1 90 ? -2.654 -0.311 21.216 1.00 84.75 90 LYS A C 1
ATOM 640 O O . LYS A 1 90 ? -1.919 0.403 21.891 1.00 84.75 90 LYS A O 1
ATOM 645 N N . LYS A 1 91 ? -2.228 -1.387 20.551 1.00 87.06 91 LYS A N 1
ATOM 646 C CA . LYS A 1 91 ? -0.834 -1.783 20.353 1.00 87.06 91 LYS A CA 1
ATOM 647 C C . LYS A 1 91 ? -0.648 -2.047 18.862 1.00 87.06 91 LYS A C 1
ATOM 649 O O . LYS A 1 91 ? -1.346 -2.887 18.314 1.00 87.06 91 LYS A O 1
ATOM 654 N N . ALA A 1 92 ? 0.249 -1.301 18.230 1.00 83.06 92 ALA A N 1
ATOM 655 C CA . ALA A 1 92 ? 0.605 -1.474 16.828 1.00 83.06 92 ALA A CA 1
ATOM 656 C C . ALA A 1 92 ? 1.659 -2.583 16.710 1.00 83.06 92 ALA A C 1
ATOM 658 O O . ALA A 1 92 ? 2.857 -2.316 16.732 1.00 83.06 92 ALA A O 1
ATOM 659 N N . ASP A 1 93 ? 1.208 -3.832 16.662 1.00 90.00 93 ASP A N 1
ATOM 660 C CA . ASP A 1 93 ? 2.055 -5.016 16.557 1.00 90.00 93 ASP A CA 1
ATOM 661 C C . ASP A 1 93 ? 1.819 -5.775 15.240 1.00 90.00 93 ASP A C 1
ATOM 663 O O . ASP A 1 93 ? 0.858 -5.528 14.507 1.00 90.00 93 ASP A O 1
ATOM 667 N N . GLY A 1 94 ? 2.707 -6.725 14.929 1.00 90.94 94 GLY A N 1
ATOM 668 C CA . GLY A 1 94 ? 2.609 -7.515 13.698 1.00 90.94 94 GLY A CA 1
ATOM 669 C C . GLY A 1 94 ? 1.306 -8.317 13.588 1.00 90.94 94 GLY A C 1
ATOM 670 O O . GLY A 1 94 ? 0.812 -8.528 12.481 1.00 90.94 94 GLY A O 1
ATOM 671 N N . SER A 1 95 ? 0.705 -8.710 14.720 1.00 93.94 95 SER A N 1
ATOM 672 C CA . SER A 1 95 ? -0.555 -9.461 14.728 1.00 93.94 95 SER A CA 1
ATOM 673 C C . SER A 1 95 ? -1.733 -8.624 14.216 1.00 93.94 95 SER A C 1
ATOM 675 O O . SER A 1 95 ? -2.531 -9.118 13.420 1.00 93.94 95 SER A O 1
ATOM 677 N N . THR A 1 96 ? -1.789 -7.334 14.570 1.00 94.06 96 THR A N 1
ATOM 678 C CA . THR A 1 96 ? -2.785 -6.385 14.052 1.00 94.06 96 THR A CA 1
ATOM 679 C C . THR A 1 96 ? -2.704 -6.270 12.529 1.00 94.06 96 THR A C 1
ATOM 681 O O . THR A 1 96 ? -3.727 -6.315 11.843 1.00 94.06 96 THR A O 1
ATOM 684 N N . ALA A 1 97 ? -1.488 -6.151 11.988 1.00 93.94 97 ALA A N 1
ATOM 685 C CA . ALA A 1 97 ? -1.275 -6.043 10.547 1.00 93.94 97 ALA A CA 1
ATOM 686 C C . ALA A 1 97 ? -1.706 -7.321 9.809 1.00 93.94 97 ALA A C 1
ATOM 688 O O . ALA A 1 97 ? -2.392 -7.243 8.789 1.00 93.94 97 ALA A O 1
ATOM 689 N N . LEU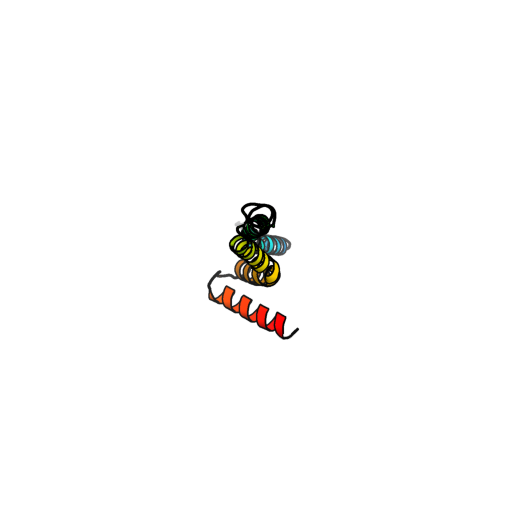 A 1 98 ? -1.355 -8.495 10.349 1.00 95.81 98 LEU A N 1
ATOM 690 C CA . LEU A 1 98 ? -1.729 -9.782 9.763 1.00 95.81 98 LEU A CA 1
ATOM 691 C C . LEU A 1 98 ? -3.248 -10.004 9.796 1.00 95.81 98 LEU A C 1
ATOM 693 O O . LEU A 1 98 ? -3.823 -10.432 8.799 1.00 95.81 98 LEU A O 1
ATOM 697 N N . ALA A 1 99 ? -3.913 -9.664 10.904 1.00 95.25 99 ALA A N 1
ATOM 698 C CA . ALA A 1 99 ? -5.366 -9.761 11.016 1.00 95.25 99 ALA A CA 1
ATOM 699 C C . ALA A 1 99 ? -6.082 -8.852 10.004 1.00 95.25 99 ALA A C 1
ATOM 701 O O . ALA A 1 99 ? -7.037 -9.281 9.358 1.00 95.25 99 ALA A O 1
ATOM 702 N N . ALA A 1 100 ? -5.594 -7.621 9.821 1.00 95.88 100 ALA A N 1
ATOM 703 C CA . ALA A 1 100 ? -6.132 -6.690 8.833 1.00 95.88 100 ALA A CA 1
ATOM 704 C C . ALA A 1 100 ? -5.951 -7.202 7.397 1.00 95.88 100 ALA A C 1
ATOM 706 O O . ALA A 1 100 ? -6.892 -7.159 6.609 1.00 95.88 100 ALA A O 1
ATOM 707 N N . LEU A 1 101 ? -4.771 -7.744 7.073 1.00 96.44 101 LEU A N 1
ATOM 708 C CA . LEU A 1 101 ? -4.494 -8.363 5.777 1.00 96.44 101 LEU A CA 1
ATOM 709 C C . LEU A 1 101 ? -5.463 -9.520 5.497 1.00 96.44 101 LEU A C 1
ATOM 711 O O . LEU A 1 101 ? -6.102 -9.545 4.448 1.00 96.44 101 LEU A O 1
ATOM 715 N N . VAL A 1 102 ? -5.590 -10.465 6.434 1.00 96.69 102 VAL A N 1
ATOM 716 C CA . VAL A 1 102 ? -6.477 -11.628 6.283 1.00 96.69 102 VAL A CA 1
ATOM 717 C C . VAL A 1 102 ? -7.931 -11.179 6.152 1.00 96.69 102 VAL A C 1
ATOM 719 O O . VAL A 1 102 ? -8.624 -11.635 5.247 1.00 96.69 102 VAL A O 1
ATOM 722 N N . GLY A 1 103 ? -8.380 -10.240 6.989 1.00 96.31 103 GLY A N 1
ATOM 723 C CA . GLY A 1 103 ? -9.727 -9.675 6.907 1.00 96.31 103 GLY A CA 1
ATOM 724 C C . GLY A 1 103 ? -10.005 -9.007 5.559 1.00 96.31 103 GLY A C 1
ATOM 725 O O . GLY A 1 103 ? -11.052 -9.248 4.963 1.00 96.31 103 GLY A O 1
ATOM 726 N N . PHE A 1 104 ? -9.048 -8.236 5.037 1.00 96.75 104 PHE A N 1
ATOM 727 C CA . PHE A 1 104 ? -9.151 -7.626 3.713 1.00 96.75 104 PHE A CA 1
ATOM 728 C C . PHE A 1 104 ? -9.215 -8.671 2.597 1.00 96.75 104 PHE A C 1
ATOM 730 O O . PHE A 1 104 ? -10.019 -8.532 1.680 1.00 96.75 104 PHE A O 1
ATOM 737 N N . LEU A 1 105 ? -8.393 -9.722 2.661 1.00 96.38 105 LEU A N 1
ATOM 738 C CA . LEU A 1 105 ? -8.402 -10.790 1.662 1.00 96.38 105 LEU A CA 1
ATOM 739 C C . LEU A 1 105 ? -9.717 -11.570 1.677 1.00 96.38 105 LEU A C 1
ATOM 741 O O . LEU A 1 105 ? -10.256 -11.843 0.610 1.00 96.38 105 LEU A O 1
ATOM 745 N N . VAL A 1 106 ? -10.256 -11.896 2.854 1.00 96.75 106 VAL A N 1
ATOM 746 C CA . VAL A 1 106 ? -11.576 -12.535 2.958 1.00 96.75 106 VAL A CA 1
ATOM 747 C C . VAL A 1 106 ? -12.644 -11.615 2.375 1.00 96.75 106 VAL A C 1
ATOM 749 O O . VAL A 1 106 ? -13.400 -12.046 1.515 1.00 96.75 106 VAL A O 1
ATOM 752 N N . TYR A 1 107 ? -12.658 -10.338 2.767 1.00 95.56 107 TYR A N 1
ATOM 753 C CA . TYR A 1 107 ? -13.601 -9.355 2.233 1.00 95.56 107 TYR A CA 1
ATOM 754 C C . TYR A 1 107 ? -13.524 -9.257 0.703 1.00 95.56 107 TYR A C 1
ATOM 756 O O . TYR A 1 107 ? -14.540 -9.402 0.044 1.00 95.56 107 TYR A O 1
ATOM 764 N N . LYS A 1 108 ? -12.321 -9.093 0.138 1.00 95.06 108 LYS A N 1
ATOM 765 C CA . LYS A 1 108 ? -12.090 -8.918 -1.306 1.00 95.06 108 LYS A CA 1
ATOM 766 C C . LYS A 1 108 ? -12.446 -10.146 -2.157 1.00 95.06 108 LYS A C 1
ATOM 768 O O . LYS A 1 108 ? -12.697 -9.988 -3.344 1.00 95.06 108 LYS A O 1
ATOM 773 N N . ASN A 1 109 ? -12.340 -11.359 -1.610 1.00 93.19 109 ASN A N 1
ATOM 774 C CA . ASN A 1 109 ? -12.572 -12.594 -2.375 1.00 93.19 109 ASN A CA 1
ATOM 775 C C . ASN A 1 109 ? -13.971 -13.188 -2.162 1.00 93.19 109 ASN A C 1
ATOM 777 O O . ASN A 1 109 ? -14.376 -14.054 -2.932 1.00 93.19 109 ASN A O 1
ATOM 781 N N . VAL A 1 110 ? -14.679 -12.784 -1.104 1.00 94.44 110 VAL A N 1
ATOM 782 C CA . VAL A 1 110 ? -16.028 -13.281 -0.789 1.00 94.44 110 VAL A CA 1
ATOM 783 C C . VAL A 1 110 ? -17.117 -12.328 -1.284 1.00 94.44 110 VAL A C 1
ATOM 785 O O . VAL A 1 110 ? -18.177 -12.797 -1.694 1.00 94.44 110 VAL A O 1
ATOM 788 N N . LEU A 1 111 ? -16.869 -11.016 -1.229 1.00 78.50 111 LEU A N 1
ATOM 789 C CA . LEU A 1 111 ? -17.748 -9.954 -1.732 1.00 78.50 111 LEU A CA 1
ATOM 790 C C . LEU A 1 111 ? -17.175 -9.370 -3.023 1.00 78.50 111 LEU A C 1
ATOM 792 O O . LEU A 1 111 ? -17.993 -9.056 -3.914 1.00 78.50 111 LEU A O 1
#

Secondary structure (DSSP, 8-state):
-------PPPP--TTHHHHHHHHHHHHHHHHHHTTHHHHHHHHHHTSTTTTSTTTT--HHHHHHHHHHHHHHHHTHHHHHHHHHHHHH-SS--HHHHHHHHHHHHHHHHH-